Protein AF-A0A258NPM8-F1 (afdb_monomer_lite)

Radius of gyration: 26.42 Å; chains: 1; bounding box: 54×41×84 Å

Sequence (150 aa):
MSTTTMSASQFTAPGSAPVQRSNRPDVRNPMLRMPEIAEGWAALPPDSRAALVGFLQVISKASRAHGAHHMEKRKFQSGAYWMAKAVDSRHLALAARHWETARLQPDSQARQGAPAQICGKVSDGHPCRMPVGSGCPDCTVSLHDVPEGS

pLDDT: mean 70.08, std 21.35, range [40.97, 98.38]

Structure (mmCIF, N/CA/C/O backbone):
data_AF-A0A258NPM8-F1
#
_entry.id   AF-A0A258NPM8-F1
#
loop_
_atom_site.group_PDB
_atom_site.id
_atom_site.type_symbol
_atom_site.label_atom_id
_atom_site.label_alt_id
_atom_site.label_comp_id
_atom_site.label_asym_id
_atom_site.label_entity_id
_atom_site.label_seq_id
_atom_site.pdbx_PDB_ins_code
_atom_site.Cartn_x
_atom_site.Cartn_y
_atom_site.Cartn_z
_atom_site.occupancy
_atom_site.B_iso_or_equiv
_atom_site.auth_seq_id
_atom_site.auth_comp_id
_atom_site.auth_asym_id
_atom_site.auth_atom_id
_atom_site.pdbx_PDB_model_num
ATOM 1 N N . MET A 1 1 ? 37.555 -29.035 -12.287 1.00 47.97 1 MET A N 1
ATOM 2 C CA . MET A 1 1 ? 37.483 -27.596 -11.956 1.00 47.97 1 MET A CA 1
ATOM 3 C C . MET A 1 1 ? 36.294 -27.409 -11.028 1.00 47.97 1 MET A C 1
ATOM 5 O O . MET A 1 1 ? 35.169 -27.389 -11.503 1.00 47.97 1 MET A O 1
ATOM 9 N N . SER A 1 2 ? 36.526 -27.417 -9.715 1.00 47.75 2 SER A N 1
ATOM 10 C CA . SER A 1 2 ? 35.456 -27.380 -8.709 1.00 47.75 2 SER A CA 1
ATOM 11 C C . SER A 1 2 ? 35.232 -25.941 -8.254 1.00 47.75 2 SER A C 1
ATOM 13 O O . SER A 1 2 ? 36.137 -25.312 -7.713 1.00 47.75 2 SER A O 1
ATOM 15 N N . THR A 1 3 ? 34.043 -25.408 -8.517 1.00 47.66 3 THR A N 1
ATOM 16 C CA . THR A 1 3 ? 33.601 -24.077 -8.091 1.00 47.66 3 THR A CA 1
ATOM 17 C C . THR A 1 3 ? 33.206 -24.098 -6.618 1.00 47.66 3 THR A C 1
ATOM 19 O O . THR A 1 3 ? 32.182 -24.673 -6.254 1.00 47.66 3 THR A O 1
ATOM 22 N N . THR A 1 4 ? 34.008 -23.452 -5.775 1.00 55.09 4 THR A N 1
ATOM 23 C CA . THR A 1 4 ? 33.684 -23.176 -4.372 1.00 55.09 4 THR A CA 1
ATOM 24 C C . THR A 1 4 ? 32.614 -22.087 -4.291 1.00 55.09 4 THR A C 1
ATOM 26 O O . THR A 1 4 ? 32.861 -20.931 -4.631 1.00 55.09 4 THR A O 1
ATOM 29 N N . THR A 1 5 ? 31.417 -22.445 -3.829 1.00 49.59 5 THR A N 1
ATOM 30 C CA . THR A 1 5 ? 30.348 -21.502 -3.478 1.00 49.59 5 THR A CA 1
ATOM 31 C C . THR A 1 5 ? 30.701 -20.804 -2.160 1.00 49.59 5 THR A C 1
ATOM 33 O O . THR A 1 5 ? 30.628 -21.409 -1.094 1.00 49.59 5 THR A O 1
ATOM 36 N N . MET A 1 6 ? 31.093 -19.530 -2.218 1.00 42.41 6 MET A N 1
ATOM 37 C CA . MET A 1 6 ? 31.242 -18.675 -1.034 1.00 42.41 6 MET A CA 1
ATOM 38 C C . MET A 1 6 ? 29.850 -18.275 -0.524 1.00 42.41 6 MET A C 1
ATOM 40 O O . MET A 1 6 ? 29.118 -17.537 -1.184 1.00 42.41 6 MET A O 1
ATOM 44 N N . SER A 1 7 ? 29.476 -18.804 0.642 1.00 51.00 7 SER A N 1
ATOM 45 C CA . SER A 1 7 ? 28.235 -18.485 1.351 1.00 51.00 7 SER A CA 1
ATOM 46 C C . SER A 1 7 ? 28.291 -17.058 1.906 1.00 51.00 7 SER A C 1
ATOM 48 O O . SER A 1 7 ? 29.147 -16.734 2.726 1.00 51.00 7 SER A O 1
ATOM 50 N N . ALA A 1 8 ? 27.368 -16.202 1.462 1.00 51.66 8 ALA A N 1
ATOM 51 C CA . ALA A 1 8 ? 27.212 -14.819 1.912 1.00 51.66 8 ALA A CA 1
ATOM 52 C C . ALA A 1 8 ? 26.515 -14.754 3.282 1.00 51.66 8 ALA A C 1
ATOM 54 O O . ALA A 1 8 ? 25.395 -14.263 3.417 1.00 51.66 8 ALA A O 1
ATOM 55 N N . SER A 1 9 ? 27.160 -15.285 4.313 1.00 52.59 9 SER A N 1
ATOM 56 C CA . SER A 1 9 ? 26.710 -15.128 5.689 1.00 52.59 9 SER A CA 1
ATOM 57 C C . SER A 1 9 ? 27.875 -14.680 6.551 1.00 52.59 9 SER A C 1
ATOM 59 O O . SER A 1 9 ? 28.878 -15.372 6.642 1.00 52.59 9 SER A O 1
ATOM 61 N N . GLN A 1 10 ? 27.646 -13.556 7.236 1.00 50.62 10 GLN A N 1
ATOM 62 C CA . GLN A 1 10 ? 28.375 -13.074 8.413 1.00 50.62 10 GLN A CA 1
ATOM 63 C C . GLN A 1 10 ? 29.565 -12.146 8.138 1.00 50.62 10 GLN A C 1
ATOM 65 O O . GLN A 1 10 ? 30.721 -12.477 8.368 1.00 50.62 10 GLN A O 1
ATOM 70 N N . PHE A 1 11 ? 29.240 -10.904 7.773 1.00 47.41 11 PHE A N 1
ATOM 71 C CA . PHE A 1 11 ? 30.034 -9.752 8.200 1.00 47.41 11 PHE A CA 1
ATOM 72 C C . PHE A 1 11 ? 29.280 -9.062 9.344 1.00 47.41 11 PHE A C 1
ATOM 74 O O . PHE A 1 11 ? 28.606 -8.052 9.154 1.00 47.41 11 PHE A O 1
ATOM 81 N N . THR A 1 12 ? 29.309 -9.671 10.529 1.00 58.19 12 THR A N 1
ATOM 82 C CA . THR A 1 12 ? 28.800 -9.047 11.756 1.00 58.19 12 THR A CA 1
ATOM 83 C C . THR A 1 12 ? 30.014 -8.699 12.602 1.00 58.19 12 THR A C 1
ATOM 85 O O . THR A 1 12 ? 30.782 -9.587 12.965 1.00 58.19 12 THR A O 1
ATOM 88 N N . ALA A 1 13 ? 30.225 -7.410 12.870 1.00 57.44 13 ALA A N 1
ATOM 89 C CA . ALA A 1 13 ? 31.323 -6.958 13.714 1.00 57.44 13 ALA A CA 1
ATOM 90 C C . ALA A 1 13 ? 31.229 -7.612 15.112 1.00 57.44 13 ALA A C 1
ATOM 92 O O . ALA A 1 13 ? 30.132 -7.656 15.685 1.00 57.44 13 ALA A O 1
ATOM 93 N N . PRO A 1 14 ? 32.338 -8.118 15.682 1.00 48.22 14 PRO A N 1
ATOM 94 C CA . PRO A 1 14 ? 32.330 -8.678 17.026 1.00 48.22 14 PRO A CA 1
ATOM 95 C C . PRO A 1 14 ? 32.054 -7.557 18.038 1.00 48.22 14 PRO A C 1
ATOM 97 O O . PRO A 1 14 ? 32.836 -6.620 18.164 1.00 48.22 14 PRO A O 1
ATOM 100 N N . GLY A 1 15 ? 30.915 -7.637 18.734 1.00 57.03 15 GLY A N 1
ATOM 101 C CA . GLY A 1 15 ? 30.538 -6.716 19.817 1.00 57.03 15 GLY A CA 1
ATOM 102 C C . GLY A 1 15 ? 29.242 -5.929 19.606 1.00 57.03 15 GLY A C 1
ATOM 103 O O . GLY A 1 15 ? 28.763 -5.289 20.538 1.00 57.03 15 GLY A O 1
ATOM 104 N N . SER A 1 16 ? 28.618 -5.986 18.427 1.00 58.62 16 SER A N 1
ATOM 105 C CA . SER A 1 16 ? 27.293 -5.386 18.231 1.00 58.62 16 SER A CA 1
ATOM 106 C C . SER A 1 16 ? 26.215 -6.375 18.670 1.00 58.62 16 SER A C 1
ATOM 108 O O . SER A 1 16 ? 25.881 -7.298 17.926 1.00 58.62 16 SER A O 1
ATOM 110 N N . ALA A 1 17 ? 25.655 -6.202 19.872 1.00 61.44 17 ALA A N 1
ATOM 111 C CA . ALA A 1 17 ? 24.409 -6.882 20.222 1.00 61.44 17 ALA A CA 1
ATOM 112 C C . ALA A 1 17 ? 23.378 -6.616 19.104 1.00 61.44 17 ALA A C 1
ATOM 114 O O . ALA A 1 17 ? 23.296 -5.478 18.624 1.00 61.44 17 ALA A O 1
ATOM 115 N N . PRO A 1 18 ? 22.619 -7.627 18.639 1.00 60.06 18 PRO A N 1
ATOM 116 C CA . PRO A 1 18 ? 21.628 -7.414 17.597 1.00 60.06 18 PRO A CA 1
ATOM 117 C C . PRO A 1 18 ? 20.651 -6.352 18.090 1.00 60.06 18 PRO A C 1
ATOM 119 O O . PRO A 1 18 ? 19.950 -6.561 19.080 1.00 60.06 18 PRO A O 1
ATOM 122 N N . VAL A 1 19 ? 20.623 -5.195 17.421 1.00 60.91 19 VAL A N 1
ATOM 123 C CA . VAL A 1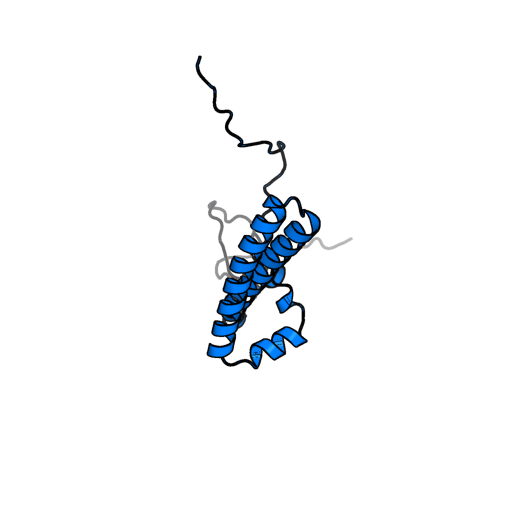 19 ? 19.651 -4.145 17.728 1.00 60.91 19 VAL A CA 1
ATOM 124 C C . VAL A 1 19 ? 18.281 -4.769 17.522 1.00 60.91 19 VAL A C 1
ATOM 126 O O . VAL A 1 19 ? 17.877 -5.045 16.389 1.00 60.91 19 VAL A O 1
ATOM 129 N N . GLN A 1 20 ? 17.588 -5.052 18.625 1.00 60.25 20 GLN A N 1
ATOM 130 C CA . GLN A 1 20 ? 16.274 -5.667 18.601 1.00 60.25 20 GLN A CA 1
ATOM 131 C C . GLN A 1 20 ? 15.311 -4.661 17.982 1.00 60.25 20 GLN A C 1
ATOM 133 O O . GLN A 1 20 ? 14.788 -3.754 18.627 1.00 60.25 20 GLN A O 1
ATOM 138 N N . ARG A 1 21 ? 15.148 -4.771 16.664 1.00 61.16 21 ARG A N 1
ATOM 139 C CA . ARG A 1 21 ? 14.346 -3.850 15.873 1.00 61.16 21 ARG A CA 1
ATOM 140 C C . ARG A 1 21 ? 12.912 -3.950 16.368 1.00 61.16 21 ARG A C 1
ATOM 142 O O . ARG A 1 21 ? 12.267 -4.974 16.149 1.00 61.16 21 ARG A O 1
ATOM 149 N N . SER A 1 22 ? 12.419 -2.891 17.012 1.00 62.78 22 SER A N 1
ATOM 150 C CA . SER A 1 22 ? 11.054 -2.848 17.535 1.00 62.78 22 SER A CA 1
ATOM 151 C C . SER A 1 22 ? 10.060 -3.301 16.459 1.00 62.78 22 SER A C 1
ATOM 153 O O . SER A 1 22 ? 1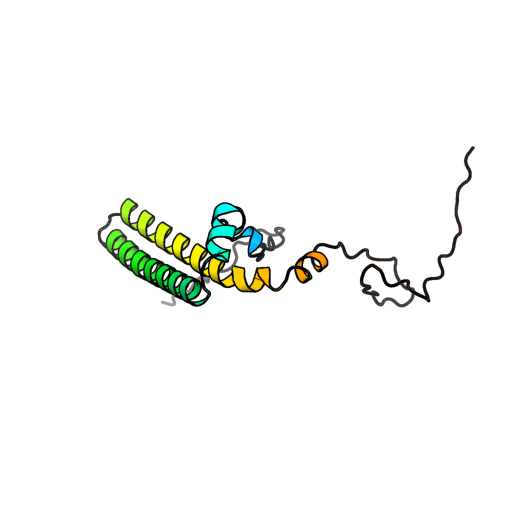0.077 -2.825 15.313 1.00 62.78 22 SER A O 1
ATOM 155 N N . ASN A 1 23 ? 9.244 -4.294 16.809 1.00 61.50 23 ASN A N 1
ATOM 156 C CA . ASN A 1 23 ? 8.177 -4.818 15.957 1.00 61.50 23 ASN A CA 1
ATOM 157 C C . ASN A 1 23 ? 6.817 -4.190 16.302 1.00 61.50 23 ASN A C 1
ATOM 159 O O . ASN A 1 23 ? 5.776 -4.671 15.867 1.00 61.50 23 ASN A O 1
ATOM 163 N N . ARG A 1 24 ? 6.831 -3.126 17.113 1.00 60.69 24 ARG A N 1
ATOM 164 C CA . ARG A 1 24 ? 5.635 -2.415 17.550 1.00 60.69 24 ARG A CA 1
ATOM 165 C C . ARG A 1 24 ? 4.946 -1.740 16.354 1.00 60.69 24 ARG A C 1
ATOM 167 O O . ARG A 1 24 ? 5.598 -0.949 15.661 1.00 60.69 24 ARG A O 1
ATOM 174 N N . PRO A 1 25 ? 3.658 -2.035 16.090 1.00 59.72 25 PRO A N 1
ATOM 175 C CA . PRO A 1 25 ? 2.905 -1.408 15.008 1.00 59.72 25 PRO A CA 1
ATOM 176 C C . PRO A 1 25 ? 2.859 0.115 15.136 1.00 59.72 25 PRO A C 1
ATOM 178 O O . PRO A 1 25 ? 3.034 0.796 14.137 1.00 59.72 25 PRO A O 1
ATOM 181 N N . ASP A 1 26 ? 2.734 0.643 16.356 1.00 57.03 26 ASP A N 1
ATOM 182 C CA . ASP A 1 26 ? 2.770 2.076 16.698 1.00 57.03 26 ASP A CA 1
ATOM 183 C C . ASP A 1 26 ? 4.061 2.784 16.262 1.00 57.03 26 ASP A C 1
ATOM 185 O O . ASP A 1 26 ? 4.030 3.936 15.836 1.00 57.03 26 ASP A O 1
ATOM 189 N N . VAL A 1 27 ? 5.192 2.076 16.274 1.00 64.88 27 VAL A N 1
ATOM 190 C CA . VAL A 1 27 ? 6.490 2.623 15.852 1.00 64.88 27 VAL A CA 1
ATOM 191 C C . VAL A 1 27 ? 6.677 2.540 14.333 1.00 64.88 27 VAL A C 1
ATOM 193 O O . VAL A 1 27 ? 7.355 3.379 13.744 1.00 64.88 27 VAL A O 1
ATOM 196 N N . ARG A 1 28 ? 6.094 1.528 13.675 1.00 66.31 28 ARG A N 1
ATOM 197 C CA . ARG A 1 28 ? 6.282 1.267 12.233 1.00 66.31 28 ARG A CA 1
ATOM 198 C C . ARG A 1 28 ? 5.166 1.774 11.335 1.00 66.31 28 ARG A C 1
ATOM 200 O O . ARG A 1 28 ? 5.327 1.742 10.116 1.00 66.31 28 ARG A O 1
ATOM 207 N N . ASN A 1 29 ? 4.044 2.176 11.910 1.00 64.69 29 ASN A N 1
ATOM 208 C CA . ASN A 1 29 ? 2.885 2.624 11.171 1.00 64.69 29 ASN A CA 1
ATOM 209 C C . ASN A 1 29 ? 2.774 4.152 11.277 1.00 64.69 29 ASN A C 1
ATOM 211 O O . ASN A 1 29 ? 2.208 4.655 12.249 1.00 64.69 29 ASN A O 1
ATOM 215 N N . PRO A 1 30 ? 3.287 4.905 10.288 1.00 65.06 30 PRO A N 1
ATOM 216 C CA . PRO A 1 30 ? 3.179 6.360 10.295 1.00 65.06 30 PRO A CA 1
ATOM 217 C C . PRO A 1 30 ? 1.720 6.839 10.294 1.00 65.06 30 PRO A C 1
ATOM 219 O O . PRO A 1 30 ? 1.453 7.912 10.825 1.00 65.06 30 PRO A O 1
ATOM 222 N N . MET A 1 31 ? 0.766 6.032 9.805 1.00 64.81 31 MET A N 1
ATOM 223 C CA . MET A 1 31 ? -0.661 6.376 9.852 1.00 64.81 31 MET A CA 1
ATOM 224 C C . MET A 1 31 ? -1.191 6.479 11.289 1.00 64.81 31 MET A C 1
ATOM 226 O O . MET A 1 31 ? -2.102 7.258 11.529 1.00 64.81 31 MET A O 1
ATOM 230 N N . LEU A 1 32 ? -0.621 5.736 12.255 1.00 62.78 32 LEU A N 1
ATOM 231 C CA . LEU A 1 32 ? -1.044 5.801 13.669 1.00 62.78 32 LEU A CA 1
ATOM 232 C C . LEU A 1 32 ? -0.609 7.088 14.360 1.00 62.78 32 LEU A C 1
ATOM 234 O O . LEU A 1 32 ? -1.128 7.412 15.422 1.00 62.78 32 LEU A O 1
ATOM 238 N N . ARG A 1 33 ? 0.367 7.800 13.792 1.00 70.88 33 ARG A N 1
ATOM 239 C CA . ARG A 1 33 ? 0.892 9.038 14.376 1.00 70.88 33 ARG A CA 1
ATOM 240 C C . ARG A 1 33 ? 0.124 10.274 13.914 1.00 70.88 33 ARG A C 1
ATOM 242 O O . ARG A 1 33 ? 0.409 11.357 14.409 1.00 70.88 33 ARG A O 1
ATOM 249 N N . MET A 1 34 ? -0.815 10.111 12.983 1.00 79.25 34 MET A N 1
ATOM 250 C CA . MET A 1 34 ? -1.611 11.191 12.408 1.00 79.25 34 MET A CA 1
ATOM 251 C C . MET A 1 34 ? -3.065 11.046 12.880 1.00 79.25 34 MET A C 1
ATOM 253 O O . MET A 1 34 ? -3.757 10.132 12.416 1.00 79.25 34 MET A O 1
ATOM 257 N N . PRO A 1 35 ? -3.528 11.885 13.823 1.00 79.56 35 PRO A N 1
ATOM 258 C CA . PRO A 1 35 ? -4.852 11.740 14.425 1.00 79.56 35 PRO A CA 1
ATOM 259 C C . PRO A 1 35 ? -5.983 11.846 13.393 1.00 79.56 35 PRO A C 1
ATOM 261 O O . PRO A 1 35 ? -6.945 11.087 13.457 1.00 79.56 35 PRO A O 1
ATOM 264 N N . GLU A 1 36 ? -5.825 12.677 12.366 1.00 85.38 36 GLU A N 1
ATOM 265 C CA . GLU A 1 36 ? -6.826 12.875 11.313 1.00 85.38 36 GLU A CA 1
ATOM 266 C C . GLU A 1 36 ? -7.042 11.593 10.492 1.00 85.38 36 GLU A C 1
ATOM 268 O O . GLU A 1 36 ? -8.161 11.247 10.107 1.00 85.38 36 GLU A O 1
ATOM 273 N N . ILE A 1 37 ? -5.963 10.841 10.251 1.00 83.81 37 ILE A N 1
ATOM 274 C CA . ILE A 1 37 ? -6.021 9.559 9.539 1.00 83.81 37 ILE A CA 1
ATOM 275 C C . ILE A 1 37 ? -6.625 8.481 10.438 1.00 83.81 37 ILE A C 1
ATOM 277 O O . ILE A 1 37 ? -7.417 7.664 9.968 1.00 83.81 37 ILE A O 1
ATOM 281 N N . ALA A 1 38 ? -6.270 8.475 11.723 1.00 82.19 38 ALA A N 1
ATOM 282 C CA . ALA A 1 38 ? -6.830 7.560 12.711 1.00 82.19 38 ALA A CA 1
ATOM 283 C C . ALA A 1 38 ? -8.355 7.704 12.833 1.00 82.19 38 ALA A C 1
ATOM 285 O O . ALA A 1 38 ? -9.074 6.701 12.837 1.00 82.19 38 ALA A O 1
ATOM 286 N N . GLU A 1 39 ? -8.851 8.938 12.894 1.00 84.31 39 GLU A N 1
ATOM 287 C CA . GLU A 1 39 ? -10.280 9.250 12.949 1.00 84.31 39 GLU A CA 1
ATOM 288 C C . GLU A 1 39 ? -10.996 8.839 11.661 1.00 84.31 39 GLU A C 1
ATOM 290 O O . GLU A 1 39 ? -11.987 8.105 11.714 1.00 84.31 39 GLU A O 1
ATOM 295 N N . GLY A 1 40 ? -10.454 9.218 10.499 1.00 87.31 40 GLY A N 1
ATOM 296 C CA . GLY A 1 40 ? -11.008 8.816 9.206 1.00 87.31 40 GLY A CA 1
ATOM 297 C C . GLY A 1 40 ? -11.050 7.295 9.037 1.00 87.31 40 GLY A C 1
ATOM 298 O O . GLY A 1 40 ? -12.044 6.739 8.573 1.00 87.31 40 GLY A O 1
ATOM 299 N N . TRP A 1 41 ? -10.007 6.594 9.486 1.00 86.44 41 TRP A N 1
ATOM 300 C CA . TRP A 1 41 ? -9.972 5.135 9.486 1.00 86.44 41 TRP A CA 1
ATOM 301 C C . TRP A 1 41 ? -11.030 4.539 10.419 1.00 86.44 41 TRP A C 1
ATOM 303 O O . TRP A 1 41 ? -11.740 3.609 10.032 1.00 86.44 41 TRP A O 1
ATOM 313 N N . ALA A 1 42 ? -11.177 5.088 11.628 1.00 84.69 42 ALA A N 1
ATOM 314 C CA . ALA A 1 42 ? -12.172 4.657 12.605 1.00 84.69 42 ALA A CA 1
ATOM 315 C C . ALA A 1 42 ? -13.616 4.829 12.106 1.00 84.69 42 ALA A C 1
ATOM 317 O O . ALA A 1 42 ? -14.463 3.991 12.414 1.00 84.69 42 ALA A O 1
ATOM 318 N N . ALA A 1 43 ? -13.882 5.866 11.313 1.00 89.94 43 ALA A N 1
ATOM 319 C CA . ALA A 1 43 ? -15.194 6.123 10.728 1.00 89.94 43 ALA A CA 1
ATOM 320 C C . ALA A 1 43 ? -15.563 5.150 9.590 1.00 89.94 43 ALA A C 1
ATOM 322 O O . ALA A 1 43 ? -16.743 4.965 9.296 1.00 89.94 43 ALA A O 1
ATOM 323 N N . LEU A 1 44 ? -14.580 4.511 8.944 1.00 89.88 44 LEU A N 1
ATOM 324 C CA . LEU A 1 44 ? -14.846 3.580 7.846 1.00 89.88 44 LEU A CA 1
ATOM 325 C C . LEU A 1 44 ? -15.489 2.270 8.339 1.00 89.88 44 LEU A C 1
ATOM 327 O O . LEU A 1 44 ? -14.995 1.692 9.316 1.00 89.88 44 LEU A O 1
ATOM 331 N N . PRO A 1 45 ? -16.501 1.739 7.617 1.00 92.88 45 PRO A N 1
ATOM 332 C CA . PRO A 1 45 ? -17.015 0.389 7.828 1.00 92.88 45 PRO A CA 1
ATOM 333 C C . PRO A 1 45 ? -15.917 -0.679 7.686 1.00 92.88 45 PRO A C 1
ATOM 335 O O . PRO A 1 45 ? -14.977 -0.490 6.902 1.00 92.88 45 PRO A O 1
ATOM 338 N N . PRO A 1 46 ? -16.038 -1.824 8.383 1.00 88.62 46 PRO A N 1
ATOM 339 C CA . PRO A 1 46 ? -15.029 -2.884 8.344 1.00 88.62 46 PRO A CA 1
ATOM 340 C C . PRO A 1 46 ? -14.796 -3.423 6.924 1.00 88.62 46 PRO A C 1
ATOM 342 O O . PRO A 1 46 ? -13.647 -3.623 6.527 1.00 88.62 46 PRO A O 1
ATOM 345 N N . ASP A 1 47 ? -15.853 -3.556 6.123 1.00 92.56 47 ASP A N 1
ATOM 346 C CA . ASP A 1 47 ? -15.753 -4.019 4.734 1.00 92.56 47 ASP A CA 1
ATOM 347 C C . ASP A 1 47 ? -14.970 -3.033 3.858 1.00 92.56 47 ASP A C 1
ATOM 349 O O . ASP A 1 47 ? -14.110 -3.431 3.071 1.00 92.56 47 ASP A O 1
ATOM 353 N N . SER A 1 48 ? -15.188 -1.729 4.049 1.00 94.75 48 SER A N 1
ATOM 354 C CA . SER A 1 48 ? -14.453 -0.677 3.339 1.00 94.75 48 SER A CA 1
ATOM 355 C C . SER A 1 48 ? -12.968 -0.681 3.701 1.00 94.75 48 SER A C 1
ATOM 357 O O . SER A 1 48 ? -12.114 -0.508 2.829 1.00 94.75 48 SER A O 1
ATOM 359 N N . ARG A 1 49 ? -12.636 -0.931 4.974 1.00 92.19 49 ARG A N 1
ATOM 360 C CA . ARG A 1 49 ? -11.241 -1.093 5.414 1.00 92.19 49 ARG A CA 1
ATOM 361 C C . ARG A 1 49 ? -10.593 -2.309 4.760 1.00 92.19 49 ARG A C 1
ATOM 363 O O . ARG A 1 49 ? -9.470 -2.208 4.266 1.00 92.19 49 ARG A O 1
ATOM 370 N N . ALA A 1 50 ? -11.296 -3.441 4.722 1.00 91.88 50 ALA A N 1
ATOM 371 C CA . ALA A 1 50 ? -10.811 -4.659 4.080 1.00 91.88 50 ALA A CA 1
ATOM 372 C C . ALA A 1 50 ? -10.582 -4.453 2.573 1.00 91.88 50 ALA A C 1
ATOM 374 O O . ALA A 1 50 ? -9.525 -4.820 2.053 1.00 91.88 50 ALA A O 1
ATOM 375 N N . ALA A 1 51 ? -11.520 -3.793 1.889 1.00 95.94 51 ALA A N 1
ATOM 376 C CA . ALA A 1 51 ? -11.393 -3.442 0.478 1.00 95.94 51 ALA A CA 1
ATOM 377 C C . ALA A 1 51 ? -10.181 -2.530 0.224 1.00 95.94 51 ALA A C 1
ATOM 379 O O . ALA A 1 51 ? -9.385 -2.795 -0.678 1.00 95.94 51 ALA A O 1
ATOM 380 N N . LEU A 1 52 ? -9.979 -1.505 1.058 1.00 94.12 52 LEU A N 1
ATOM 381 C CA . LEU A 1 52 ? -8.828 -0.607 0.961 1.00 94.12 52 LEU A CA 1
ATOM 382 C C . LEU A 1 52 ? -7.497 -1.348 1.158 1.00 94.12 52 LEU A C 1
ATOM 384 O O . LEU A 1 52 ? -6.562 -1.150 0.380 1.00 94.12 52 LEU A O 1
ATOM 388 N N . VAL A 1 53 ? -7.412 -2.258 2.133 1.00 94.12 53 VAL A N 1
ATOM 389 C CA . VAL A 1 53 ? -6.241 -3.138 2.297 1.00 94.12 53 VAL A CA 1
ATOM 390 C C . VAL A 1 53 ? -5.995 -3.959 1.029 1.00 94.12 53 VAL A C 1
ATOM 392 O O . VAL A 1 53 ? -4.850 -4.053 0.578 1.00 94.12 53 VAL A O 1
ATOM 395 N N . GLY A 1 54 ? -7.050 -4.513 0.427 1.00 96.38 54 GLY A N 1
ATOM 396 C CA . GLY A 1 54 ? -6.972 -5.232 -0.844 1.00 96.38 54 GLY A CA 1
ATOM 397 C C . GLY A 1 54 ? -6.413 -4.364 -1.974 1.00 96.38 54 GLY A C 1
ATOM 398 O O . GLY A 1 54 ? -5.455 -4.758 -2.643 1.00 96.38 54 GLY A O 1
ATOM 399 N N . PHE A 1 55 ? -6.929 -3.144 -2.144 1.00 97.69 55 PHE A N 1
ATOM 400 C CA . PHE A 1 55 ? -6.426 -2.208 -3.153 1.00 97.69 55 PHE A CA 1
ATOM 401 C C . PHE A 1 55 ? -4.954 -1.854 -2.939 1.00 97.69 55 PHE A C 1
ATOM 403 O O . PHE A 1 55 ? -4.177 -1.877 -3.894 1.00 97.69 55 PHE A O 1
ATOM 410 N N . LEU A 1 56 ? -4.527 -1.600 -1.700 1.00 95.94 56 LEU A N 1
ATOM 411 C CA . LEU A 1 56 ? -3.124 -1.310 -1.384 1.00 95.94 56 LEU A CA 1
ATOM 412 C C . LEU A 1 56 ? -2.195 -2.484 -1.737 1.00 95.94 56 LEU A C 1
ATOM 414 O O . LEU A 1 56 ? -1.096 -2.278 -2.257 1.00 95.94 56 LEU A O 1
ATOM 418 N N . GLN A 1 57 ? -2.637 -3.725 -1.518 1.00 97.31 57 GLN A N 1
ATOM 419 C CA . GLN A 1 57 ? -1.884 -4.917 -1.920 1.00 97.31 57 GLN A CA 1
ATOM 420 C C . GLN A 1 57 ? -1.769 -5.039 -3.444 1.00 97.31 57 GLN A C 1
ATOM 422 O O . GLN A 1 57 ? -0.682 -5.327 -3.958 1.00 97.31 57 GLN A O 1
ATOM 427 N N . VAL A 1 58 ? -2.860 -4.776 -4.170 1.00 98.19 58 VAL A N 1
ATOM 428 C CA . VAL A 1 58 ? -2.872 -4.764 -5.640 1.00 98.19 58 VAL A CA 1
ATOM 429 C C . VAL A 1 58 ? -1.938 -3.679 -6.177 1.00 98.19 58 VAL A C 1
ATOM 431 O O . VAL A 1 58 ? -1.087 -3.980 -7.017 1.00 98.19 58 VAL A O 1
ATOM 434 N N . ILE A 1 59 ? -2.011 -2.456 -5.642 1.00 97.94 59 ILE A N 1
ATOM 435 C C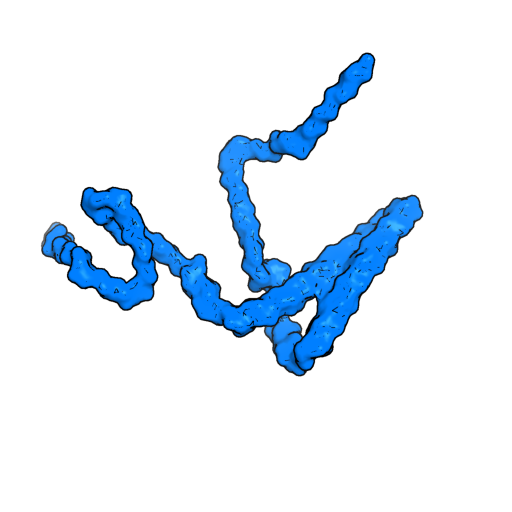A . ILE A 1 59 ? -1.115 -1.343 -5.994 1.00 97.94 59 ILE A CA 1
ATOM 436 C C . ILE A 1 59 ? 0.339 -1.736 -5.751 1.00 97.94 59 ILE A C 1
ATOM 438 O O . ILE A 1 59 ? 1.186 -1.503 -6.614 1.00 97.94 59 ILE A O 1
ATOM 442 N N . SER A 1 60 ? 0.639 -2.369 -4.615 1.00 98.00 60 SER A N 1
ATOM 443 C CA . SER A 1 60 ? 1.990 -2.825 -4.299 1.00 98.00 60 SER A CA 1
ATOM 444 C C . SER A 1 60 ? 2.505 -3.817 -5.342 1.00 98.00 60 SER A C 1
ATOM 446 O O . SER A 1 60 ? 3.615 -3.660 -5.852 1.00 98.00 60 SER A O 1
ATOM 448 N N . LYS A 1 61 ? 1.696 -4.819 -5.707 1.00 98.19 61 LYS A N 1
ATOM 449 C CA . LYS A 1 61 ? 2.054 -5.819 -6.724 1.00 98.19 61 LYS A CA 1
ATOM 450 C C . LYS A 1 61 ? 2.260 -5.180 -8.100 1.00 98.19 61 LYS A C 1
ATOM 452 O O . LYS A 1 61 ? 3.299 -5.411 -8.716 1.00 98.19 61 LYS A O 1
ATOM 457 N N . ALA A 1 62 ? 1.316 -4.355 -8.550 1.00 98.31 62 ALA A N 1
ATOM 458 C CA . ALA A 1 62 ? 1.396 -3.665 -9.834 1.00 98.31 62 ALA A CA 1
ATOM 459 C C . ALA A 1 62 ? 2.620 -2.739 -9.899 1.00 98.31 62 ALA A C 1
ATOM 461 O O . ALA A 1 62 ? 3.374 -2.764 -10.868 1.00 98.31 62 ALA A O 1
ATOM 462 N N . SER A 1 63 ? 2.882 -1.989 -8.829 1.00 98.19 63 SER A N 1
ATOM 463 C CA . SER A 1 63 ? 4.027 -1.079 -8.751 1.00 98.19 63 SER A CA 1
ATOM 464 C C . SER A 1 63 ? 5.363 -1.824 -8.842 1.00 98.19 63 SER A C 1
ATOM 466 O O . SER A 1 63 ? 6.267 -1.339 -9.515 1.00 98.19 63 SER A O 1
ATOM 468 N N . ARG A 1 64 ? 5.497 -3.032 -8.264 1.00 98.38 64 ARG A N 1
ATOM 469 C CA . ARG A 1 64 ? 6.706 -3.862 -8.466 1.00 98.38 64 ARG A CA 1
ATOM 470 C C . ARG A 1 64 ? 6.890 -4.257 -9.927 1.00 98.38 64 ARG A C 1
ATOM 472 O O . ARG A 1 64 ? 8.004 -4.161 -10.435 1.00 98.38 64 ARG A O 1
ATOM 479 N N . ALA A 1 65 ? 5.815 -4.675 -10.597 1.00 98.25 65 ALA A N 1
ATOM 480 C CA . ALA A 1 65 ? 5.864 -5.051 -12.009 1.00 98.25 65 ALA A CA 1
ATOM 481 C C . ALA A 1 65 ? 6.261 -3.856 -12.893 1.00 98.25 65 ALA A C 1
ATOM 483 O O . ALA A 1 65 ? 7.169 -3.969 -13.715 1.00 98.25 65 ALA A O 1
ATOM 484 N N . HIS A 1 66 ? 5.664 -2.682 -12.661 1.00 98.06 66 HIS A N 1
ATOM 485 C CA . HIS A 1 66 ? 6.061 -1.452 -13.345 1.00 98.06 66 HIS A CA 1
ATOM 486 C C . HIS A 1 66 ? 7.513 -1.074 -13.051 1.00 98.06 66 HIS A C 1
ATOM 488 O O . HIS A 1 66 ? 8.236 -0.704 -13.974 1.00 98.06 66 HIS A O 1
ATOM 494 N N . GLY A 1 67 ? 7.957 -1.186 -11.798 1.00 98.25 67 GLY A N 1
ATOM 495 C CA . GLY A 1 67 ? 9.341 -0.931 -11.415 1.00 98.25 67 GLY A CA 1
ATOM 496 C C . GLY A 1 67 ? 10.312 -1.823 -12.181 1.00 98.25 67 GLY A C 1
ATOM 497 O O . GLY A 1 67 ? 11.237 -1.309 -12.802 1.00 98.25 67 GLY A O 1
ATOM 498 N N . ALA A 1 68 ? 10.061 -3.135 -12.205 1.00 98.06 68 ALA A N 1
ATOM 499 C CA . ALA A 1 68 ? 10.888 -4.102 -12.925 1.00 98.06 68 ALA A CA 1
ATOM 500 C C . ALA A 1 68 ? 10.975 -3.772 -14.425 1.00 98.06 68 ALA A C 1
ATOM 502 O O . ALA A 1 68 ? 12.074 -3.667 -14.964 1.00 98.06 68 ALA A O 1
ATOM 503 N N . HIS A 1 69 ? 9.836 -3.486 -15.061 1.00 98.19 69 HIS A N 1
ATOM 504 C CA . HIS A 1 69 ? 9.771 -3.081 -16.470 1.00 98.19 69 HIS A CA 1
ATOM 505 C C . HIS A 1 69 ? 10.575 -1.808 -16.773 1.00 98.19 69 HIS A C 1
ATOM 507 O O . HIS A 1 69 ? 11.246 -1.706 -17.798 1.00 98.19 69 HIS A O 1
ATOM 513 N N . HIS A 1 70 ? 10.530 -0.807 -15.890 1.00 98.19 70 HIS A N 1
ATOM 514 C CA . HIS A 1 70 ? 11.307 0.421 -16.083 1.00 98.19 70 HIS A CA 1
ATOM 515 C C . HIS A 1 70 ? 12.806 0.188 -15.878 1.00 98.19 70 HIS A C 1
ATOM 517 O O . HIS A 1 70 ? 13.603 0.766 -16.616 1.00 98.19 70 HIS A O 1
ATOM 523 N N . MET A 1 71 ? 13.190 -0.670 -14.929 1.00 96.88 71 MET A N 1
ATOM 524 C CA . MET A 1 71 ? 14.590 -1.053 -14.733 1.00 96.88 71 MET A CA 1
ATOM 525 C C . MET A 1 71 ? 15.142 -1.812 -15.944 1.00 96.88 71 MET A C 1
ATOM 527 O O . MET A 1 71 ? 16.234 -1.492 -16.406 1.00 96.88 71 MET A O 1
ATOM 531 N N . GLU A 1 72 ? 14.369 -2.738 -16.518 1.00 97.94 72 GLU A N 1
ATOM 532 C CA . GLU A 1 72 ? 14.726 -3.452 -17.753 1.00 97.94 72 GLU A CA 1
ATOM 533 C C . GLU A 1 72 ? 14.964 -2.478 -18.917 1.00 97.94 72 GLU A C 1
ATOM 535 O O . GLU A 1 72 ? 15.962 -2.562 -19.633 1.00 97.94 72 GLU A O 1
ATOM 540 N N . LYS A 1 73 ? 14.106 -1.460 -19.037 1.00 98.19 73 LYS A N 1
ATOM 541 C CA . LYS A 1 73 ? 14.240 -0.380 -20.026 1.00 98.19 73 LYS A CA 1
ATOM 542 C C . LYS A 1 73 ? 15.308 0.664 -19.684 1.00 98.19 73 LYS A C 1
ATOM 544 O O . LYS A 1 73 ? 15.352 1.706 -20.337 1.00 98.19 73 LYS A O 1
ATOM 549 N N . ARG A 1 74 ? 16.147 0.425 -18.669 1.00 98.06 74 ARG A N 1
ATOM 550 C CA . ARG A 1 74 ? 17.205 1.340 -18.196 1.00 98.06 74 ARG A CA 1
ATOM 551 C C . ARG A 1 74 ? 16.682 2.721 -17.766 1.00 98.06 74 ARG A C 1
ATOM 553 O O . ARG A 1 74 ? 17.408 3.710 -17.799 1.00 98.06 74 ARG A O 1
ATOM 560 N N . LYS A 1 75 ? 15.419 2.802 -17.337 1.00 97.56 75 LYS A N 1
ATOM 561 C CA . LYS A 1 75 ? 14.775 4.014 -16.798 1.00 97.56 75 LYS A CA 1
ATOM 562 C C . LYS A 1 75 ? 14.835 4.005 -15.273 1.00 97.56 75 LYS A C 1
ATOM 564 O O . LYS A 1 75 ? 13.814 3.850 -14.599 1.00 97.56 75 LYS A O 1
ATOM 569 N N . PHE A 1 76 ? 16.041 4.145 -14.732 1.00 95.88 76 PHE A N 1
ATOM 570 C CA . PHE A 1 76 ? 16.317 3.900 -13.314 1.00 95.88 76 PHE A CA 1
ATOM 571 C C . PHE A 1 76 ? 15.536 4.810 -12.360 1.00 95.88 76 PHE A C 1
ATOM 573 O O . PHE A 1 76 ? 14.991 4.308 -11.380 1.00 95.88 76 PHE A O 1
ATOM 580 N N . GLN A 1 77 ? 15.406 6.113 -12.646 1.00 97.38 77 GLN A N 1
ATOM 581 C CA . GLN A 1 77 ? 14.666 7.026 -11.761 1.00 97.38 77 GLN A CA 1
ATOM 582 C C . GLN A 1 77 ? 13.186 6.635 -11.664 1.00 97.38 77 GLN A C 1
ATOM 584 O O . GLN A 1 77 ? 12.628 6.536 -10.571 1.00 97.38 77 GLN A O 1
ATOM 589 N N . SER A 1 78 ? 12.554 6.344 -12.805 1.00 97.38 78 SER A N 1
ATOM 590 C CA . SER A 1 78 ? 11.163 5.883 -12.836 1.00 97.38 78 SER A CA 1
ATOM 591 C C . SER A 1 78 ? 11.010 4.514 -12.174 1.00 97.38 78 SER A C 1
ATOM 593 O O . SER A 1 78 ? 10.058 4.299 -11.428 1.00 97.38 78 SER A O 1
ATOM 595 N N . GLY A 1 79 ? 11.951 3.593 -12.401 1.00 98.12 79 GLY A N 1
ATOM 596 C CA . GLY A 1 79 ? 11.961 2.288 -11.742 1.00 98.12 79 GLY A CA 1
ATOM 597 C C . GLY A 1 79 ? 12.039 2.411 -10.220 1.00 98.12 79 GLY A C 1
ATOM 598 O O . GLY A 1 79 ? 11.257 1.778 -9.512 1.00 98.12 79 GLY A O 1
ATOM 599 N N . ALA A 1 80 ? 12.928 3.267 -9.712 1.00 98.06 80 ALA A N 1
ATOM 600 C CA . ALA A 1 80 ? 13.086 3.520 -8.283 1.00 98.06 80 ALA A CA 1
ATOM 601 C C . ALA A 1 80 ? 11.814 4.120 -7.666 1.00 98.06 80 ALA A C 1
ATOM 603 O O . ALA A 1 80 ? 11.374 3.652 -6.618 1.00 98.06 80 ALA A O 1
ATOM 604 N N . TYR A 1 81 ? 11.175 5.080 -8.345 1.00 98.12 81 TYR A N 1
ATOM 605 C CA . TYR A 1 81 ? 9.884 5.635 -7.926 1.00 98.12 81 TYR A CA 1
ATOM 606 C C . TYR A 1 81 ? 8.813 4.547 -7.765 1.00 98.12 81 TYR A C 1
ATOM 608 O O . TYR A 1 81 ? 8.146 4.464 -6.731 1.00 98.12 81 TYR A O 1
ATOM 616 N N . TRP A 1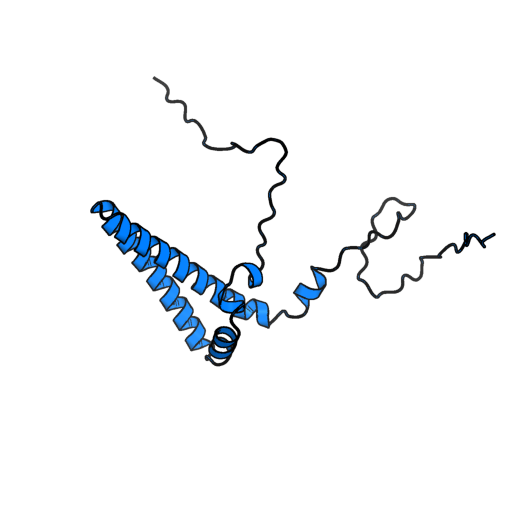 82 ? 8.669 3.673 -8.764 1.00 98.12 82 TRP A N 1
ATOM 617 C CA . TRP A 1 82 ? 7.694 2.584 -8.714 1.00 98.12 82 TRP A CA 1
ATOM 618 C C . TRP A 1 82 ? 7.997 1.582 -7.598 1.00 98.12 82 TRP A C 1
ATOM 620 O O . TRP A 1 82 ? 7.082 1.143 -6.900 1.00 98.12 82 TRP A O 1
ATOM 630 N N . MET A 1 83 ? 9.271 1.262 -7.368 1.00 97.44 83 MET A N 1
ATOM 631 C CA . MET A 1 83 ? 9.666 0.395 -6.256 1.00 97.44 83 MET A CA 1
ATOM 632 C C . MET A 1 83 ? 9.405 1.043 -4.892 1.00 97.44 83 MET A C 1
ATOM 634 O O . MET A 1 83 ? 8.900 0.372 -3.992 1.00 97.44 83 MET A O 1
ATOM 638 N N . ALA A 1 84 ? 9.659 2.344 -4.744 1.00 96.38 84 ALA A N 1
ATOM 639 C CA . ALA A 1 84 ? 9.333 3.084 -3.528 1.00 96.38 84 ALA A CA 1
ATOM 640 C C . ALA A 1 84 ? 7.822 3.059 -3.252 1.00 96.38 84 ALA A C 1
ATOM 642 O O . ALA A 1 84 ? 7.403 2.675 -2.161 1.00 96.38 84 ALA A O 1
ATOM 643 N N . LYS A 1 85 ? 6.992 3.339 -4.267 1.00 96.69 85 LYS A N 1
ATOM 644 C CA . LYS A 1 85 ? 5.527 3.227 -4.171 1.00 96.69 85 LYS A CA 1
ATOM 645 C C . LYS A 1 85 ? 5.080 1.810 -3.793 1.00 96.69 85 LYS A C 1
ATOM 647 O O . LYS A 1 85 ? 4.149 1.638 -3.005 1.00 96.69 85 LYS A O 1
ATOM 652 N N . ALA A 1 86 ? 5.739 0.780 -4.325 1.00 96.94 86 ALA A N 1
ATOM 653 C CA . ALA A 1 86 ? 5.431 -0.607 -3.990 1.00 96.94 86 ALA A CA 1
ATOM 654 C C . ALA A 1 86 ? 5.708 -0.945 -2.518 1.00 96.94 86 ALA A C 1
ATOM 656 O O . ALA A 1 86 ? 4.962 -1.716 -1.906 1.00 96.94 86 ALA A O 1
ATOM 657 N N . VAL A 1 87 ? 6.793 -0.405 -1.964 1.00 95.19 87 VAL A N 1
ATOM 658 C CA . VAL A 1 87 ? 7.157 -0.552 -0.551 1.00 95.19 87 VAL A CA 1
ATOM 659 C C . VAL A 1 87 ? 6.161 0.208 0.316 1.00 95.19 87 VAL A C 1
ATOM 661 O O . VAL A 1 87 ? 5.573 -0.393 1.212 1.00 95.19 87 VAL A O 1
ATOM 664 N N . ASP A 1 88 ? 5.901 1.471 -0.004 1.00 92.62 88 ASP A N 1
ATOM 665 C CA . ASP A 1 88 ? 5.002 2.340 0.753 1.00 92.62 88 ASP A CA 1
ATOM 666 C C . ASP A 1 88 ? 3.575 1.773 0.845 1.00 92.62 88 ASP A C 1
ATOM 668 O O . ASP A 1 88 ? 3.080 1.489 1.933 1.00 92.62 88 ASP A O 1
ATOM 672 N N . SER A 1 89 ? 2.964 1.431 -0.293 1.00 93.94 89 SER A N 1
ATOM 673 C CA . SER A 1 89 ? 1.639 0.783 -0.327 1.00 93.94 89 SER A CA 1
ATOM 674 C C . SER A 1 89 ? 1.577 -0.523 0.476 1.00 93.94 89 SER A C 1
ATOM 676 O O . SER A 1 89 ? 0.572 -0.808 1.128 1.00 93.94 89 SER A O 1
ATOM 678 N N . ARG A 1 90 ? 2.663 -1.311 0.503 1.00 93.56 90 ARG A N 1
ATOM 679 C CA . ARG A 1 90 ? 2.748 -2.504 1.361 1.00 93.56 90 ARG A CA 1
ATOM 680 C C . ARG A 1 90 ? 2.814 -2.134 2.838 1.00 93.56 90 ARG A C 1
ATOM 682 O O . ARG A 1 90 ? 2.172 -2.808 3.641 1.00 93.56 90 ARG A O 1
ATOM 689 N N . HIS A 1 91 ? 3.592 -1.119 3.203 1.00 89.31 91 HIS A N 1
ATOM 690 C CA . HIS A 1 91 ? 3.658 -0.647 4.583 1.00 89.31 91 HIS A CA 1
ATOM 691 C C . HIS A 1 91 ? 2.289 -0.175 5.058 1.00 89.31 91 HIS A C 1
ATOM 693 O O . HIS A 1 91 ? 1.863 -0.634 6.113 1.00 89.31 91 HIS A O 1
ATOM 699 N N . LEU A 1 92 ? 1.573 0.609 4.247 1.00 88.00 92 LEU A N 1
ATOM 700 C CA . LEU A 1 92 ? 0.206 1.056 4.527 1.00 88.00 92 LEU A CA 1
ATOM 701 C C . LEU A 1 92 ? -0.772 -0.122 4.679 1.00 88.00 92 LEU A C 1
ATOM 703 O O . LEU A 1 92 ? -1.564 -0.149 5.615 1.00 88.00 92 LEU A O 1
ATOM 707 N N . ALA A 1 93 ? -0.685 -1.149 3.827 1.00 90.44 93 ALA A N 1
ATOM 708 C CA . ALA A 1 93 ? -1.537 -2.334 3.954 1.00 90.44 93 ALA A CA 1
ATOM 709 C C . ALA A 1 93 ? -1.278 -3.118 5.256 1.00 90.44 93 ALA A C 1
ATOM 711 O O . ALA A 1 93 ? -2.212 -3.587 5.902 1.00 90.44 93 ALA A O 1
ATOM 712 N N . LEU A 1 94 ? -0.011 -3.282 5.651 1.00 87.31 94 LEU A N 1
ATOM 713 C CA . LEU A 1 94 ? 0.350 -3.966 6.900 1.00 87.31 94 LEU A CA 1
ATOM 714 C C . LEU A 1 94 ? -0.098 -3.157 8.118 1.00 87.31 94 LEU A C 1
ATOM 716 O O . LEU A 1 94 ? -0.722 -3.695 9.028 1.00 87.31 94 LEU A O 1
ATOM 720 N N . ALA A 1 95 ? 0.189 -1.862 8.092 1.00 83.44 95 ALA A N 1
ATOM 721 C CA . ALA A 1 95 ? -0.266 -0.864 9.042 1.00 83.44 95 ALA A CA 1
ATOM 722 C C . ALA A 1 95 ? -1.777 -0.949 9.303 1.00 83.44 95 ALA A C 1
ATOM 724 O O . ALA A 1 95 ? -2.204 -1.142 10.442 1.00 83.44 95 ALA A O 1
ATOM 725 N N . ALA A 1 96 ? -2.569 -0.875 8.235 1.00 84.81 96 ALA A N 1
ATOM 726 C CA . ALA A 1 96 ? -4.021 -0.960 8.271 1.00 84.81 96 ALA A CA 1
ATOM 727 C C . ALA A 1 96 ? -4.528 -2.278 8.876 1.00 84.81 96 ALA A C 1
ATOM 729 O O . ALA A 1 96 ? -5.462 -2.275 9.673 1.00 84.81 96 ALA A O 1
ATOM 730 N N . ARG A 1 97 ? -3.887 -3.412 8.564 1.00 84.25 97 ARG A N 1
ATOM 731 C CA . ARG A 1 97 ? -4.247 -4.711 9.160 1.00 84.25 97 ARG A CA 1
ATOM 732 C C . ARG A 1 97 ? -3.969 -4.768 10.659 1.00 84.25 97 ARG A C 1
ATOM 734 O O . ARG A 1 97 ? -4.747 -5.356 11.400 1.00 84.25 97 ARG A O 1
ATOM 741 N N . HIS A 1 98 ? -2.862 -4.176 11.103 1.00 77.94 98 HIS A N 1
ATOM 742 C CA . HIS A 1 98 ? -2.484 -4.170 12.516 1.00 77.94 98 HIS A CA 1
ATOM 743 C C . HIS A 1 98 ? -3.266 -3.151 13.355 1.00 77.94 98 HIS A C 1
ATOM 745 O O . HIS A 1 98 ? -3.321 -3.317 14.572 1.00 77.94 98 HIS A O 1
ATOM 751 N N . TRP A 1 99 ? -3.892 -2.141 12.735 1.00 74.00 99 TRP A N 1
ATOM 752 C CA . TRP A 1 99 ? -4.780 -1.192 13.419 1.00 74.00 99 TRP A CA 1
ATOM 753 C C . TRP A 1 99 ? -5.875 -1.916 14.214 1.00 74.00 99 TRP A C 1
ATOM 755 O O . TRP A 1 99 ? -6.090 -1.625 15.390 1.00 74.00 99 TRP A O 1
ATOM 765 N N . GLU A 1 100 ? -6.539 -2.887 13.584 1.00 67.56 100 GLU A N 1
ATOM 766 C CA . GLU A 1 100 ? -7.653 -3.626 14.189 1.00 67.56 100 GLU A CA 1
ATOM 767 C C . GLU A 1 100 ? -7.195 -4.407 15.429 1.00 67.56 100 GLU A C 1
ATOM 769 O O . GLU A 1 100 ? -7.842 -4.390 16.473 1.00 67.56 100 GLU A O 1
ATOM 774 N N . THR A 1 101 ? -6.012 -5.021 15.350 1.00 67.00 101 THR A N 1
ATOM 775 C CA . THR A 1 101 ? -5.419 -5.758 16.472 1.00 67.00 101 THR A CA 1
ATOM 776 C C . THR A 1 101 ? -4.996 -4.833 17.614 1.00 67.00 101 THR A C 1
ATOM 778 O O . THR A 1 101 ? -5.168 -5.185 18.777 1.00 67.00 101 THR A O 1
ATOM 781 N N . ALA A 1 102 ? -4.449 -3.655 17.299 1.00 63.81 102 ALA A N 1
ATOM 782 C CA . ALA A 1 102 ? -3.960 -2.708 18.298 1.00 63.81 102 ALA A CA 1
ATOM 783 C C . ALA A 1 102 ? -5.101 -2.053 19.093 1.00 63.81 102 ALA A C 1
ATOM 785 O O . ALA A 1 102 ? -4.983 -1.890 20.304 1.00 63.81 102 ALA A O 1
ATOM 786 N N . ARG A 1 103 ? -6.228 -1.722 18.446 1.00 61.69 103 ARG A N 1
ATOM 787 C CA . ARG A 1 103 ? -7.369 -1.080 19.124 1.00 61.69 103 ARG A CA 1
ATOM 788 C C . ARG A 1 103 ? -8.101 -2.019 20.088 1.00 61.69 103 ARG A C 1
ATOM 790 O O . ARG A 1 103 ? -8.651 -1.555 21.079 1.00 61.69 103 ARG A O 1
ATOM 797 N N . LEU A 1 104 ? -8.078 -3.324 19.823 1.00 55.75 104 LEU A N 1
ATOM 798 C CA . LEU A 1 104 ? -8.643 -4.346 20.710 1.00 55.75 104 LEU A CA 1
ATOM 799 C C . LEU A 1 104 ? -7.722 -4.701 21.894 1.00 55.75 104 LEU A C 1
ATOM 801 O O . LEU A 1 104 ? -8.128 -5.460 22.768 1.00 55.75 104 LEU A O 1
ATOM 805 N N . GLN A 1 105 ? -6.495 -4.168 21.945 1.00 48.19 105 GLN A N 1
ATOM 806 C CA . GLN A 1 105 ? -5.532 -4.428 23.021 1.00 48.19 105 GLN A CA 1
ATOM 807 C C . GLN A 1 105 ? -4.924 -3.140 23.619 1.00 48.19 105 GLN A C 1
ATOM 809 O O . GLN A 1 105 ? -3.712 -2.932 23.524 1.00 48.19 105 GLN A O 1
ATOM 814 N N . PRO A 1 106 ? -5.715 -2.277 24.280 1.00 50.97 106 PRO A N 1
ATOM 815 C CA . PRO A 1 106 ? -5.159 -1.151 25.033 1.00 50.97 106 PRO A CA 1
ATOM 816 C C . PRO A 1 106 ? -4.329 -1.610 26.255 1.00 50.97 106 PRO A C 1
ATOM 818 O O . PRO A 1 106 ? -3.306 -1.005 26.577 1.00 50.97 106 PRO A O 1
ATOM 821 N N . ASP A 1 107 ? -4.689 -2.734 26.883 1.00 49.72 107 ASP A N 1
ATOM 822 C CA . ASP A 1 107 ? -4.176 -3.098 28.217 1.00 49.72 107 ASP A CA 1
ATOM 823 C C . ASP A 1 107 ? -2.882 -3.934 28.184 1.00 49.72 107 ASP A C 1
ATOM 825 O O . ASP A 1 107 ? -2.146 -4.026 29.172 1.00 49.72 107 ASP A O 1
ATOM 829 N N . SER A 1 108 ? -2.572 -4.562 27.044 1.00 48.25 108 SER A N 1
ATOM 830 C CA . SER A 1 108 ? -1.414 -5.458 26.916 1.00 48.25 108 SER A CA 1
ATOM 831 C C . SER A 1 108 ? -0.100 -4.697 26.700 1.00 48.25 108 SER A C 1
ATOM 833 O O . SER A 1 108 ? 0.955 -5.171 27.131 1.00 48.25 108 SER A O 1
ATOM 835 N N . GLN A 1 109 ? -0.146 -3.497 26.104 1.00 48.19 109 GLN A N 1
ATOM 836 C CA . GLN A 1 109 ? 1.036 -2.648 25.918 1.00 48.19 109 GLN A CA 1
ATOM 837 C C . GLN A 1 109 ? 1.471 -1.942 27.212 1.00 48.19 109 GLN A C 1
ATOM 839 O O . GLN A 1 109 ? 2.673 -1.753 27.409 1.00 48.19 109 GLN A O 1
ATOM 844 N N . ALA A 1 110 ? 0.545 -1.637 28.131 1.00 45.72 110 ALA A N 1
ATOM 845 C CA . ALA A 1 110 ? 0.874 -1.085 29.450 1.00 45.72 110 ALA A CA 1
ATOM 846 C C . ALA A 1 110 ? 1.708 -2.063 30.304 1.00 45.72 110 ALA A C 1
ATOM 848 O O . ALA A 1 110 ? 2.562 -1.646 31.083 1.00 45.72 110 ALA A O 1
ATOM 849 N N . ARG A 1 111 ? 1.535 -3.379 30.107 1.00 46.81 111 ARG A N 1
ATOM 850 C CA . ARG A 1 111 ? 2.298 -4.413 30.831 1.00 46.81 111 ARG A CA 1
ATOM 851 C C . ARG A 1 111 ? 3.699 -4.673 30.276 1.00 46.81 111 ARG A C 1
ATOM 853 O O . ARG A 1 111 ? 4.538 -5.197 30.998 1.00 46.81 111 ARG A O 1
ATOM 860 N N . GLN A 1 112 ? 3.975 -4.325 29.019 1.00 50.72 112 GLN A N 1
ATOM 861 C CA . GLN A 1 112 ? 5.261 -4.632 28.370 1.00 50.72 112 GLN A CA 1
ATOM 862 C C . GLN A 1 112 ? 6.329 -3.541 28.562 1.00 50.72 112 GLN A C 1
ATOM 864 O O . GLN A 1 112 ? 7.475 -3.744 28.168 1.00 50.72 112 GLN A O 1
ATOM 869 N N . GLY A 1 113 ? 5.967 -2.399 29.159 1.00 41.28 113 GLY A N 1
ATOM 870 C CA . GLY A 1 113 ? 6.881 -1.290 29.459 1.00 41.28 113 GLY A CA 1
ATOM 871 C C . GLY A 1 113 ? 7.258 -1.137 30.935 1.00 41.28 113 GLY A C 1
ATOM 872 O O . GLY A 1 113 ? 8.072 -0.273 31.248 1.00 41.28 113 GLY A O 1
ATOM 873 N N . ALA A 1 114 ? 6.694 -1.937 31.845 1.00 40.97 114 ALA A N 1
ATOM 874 C CA . ALA A 1 114 ? 7.100 -1.889 33.245 1.00 40.97 114 ALA A CA 1
ATOM 875 C C . ALA A 1 114 ? 8.481 -2.556 33.385 1.00 40.97 114 ALA A C 1
ATOM 877 O O . ALA A 1 114 ? 8.607 -3.734 33.031 1.00 40.97 114 ALA A O 1
ATOM 878 N N . PRO A 1 115 ? 9.525 -1.855 33.873 1.00 43.44 115 PRO A N 1
ATOM 879 C CA . PRO A 1 115 ? 10.769 -2.524 34.215 1.00 43.44 115 PRO A CA 1
ATOM 880 C C . PRO A 1 115 ? 10.431 -3.588 35.257 1.00 43.44 115 PRO A C 1
ATOM 882 O O . PRO A 1 115 ? 9.841 -3.282 36.293 1.00 43.44 115 PRO A O 1
ATOM 885 N N . ALA A 1 116 ? 10.768 -4.845 34.975 1.00 45.19 116 ALA A N 1
ATOM 886 C CA . ALA A 1 116 ? 10.774 -5.862 36.009 1.00 45.19 116 ALA A CA 1
ATOM 887 C C . ALA A 1 116 ? 11.765 -5.383 37.077 1.00 45.19 116 ALA A C 1
ATOM 889 O O . ALA A 1 116 ? 12.977 -5.457 36.873 1.00 45.19 116 ALA A O 1
ATOM 890 N N . GLN A 1 117 ? 11.263 -4.825 38.181 1.00 47.88 117 GLN A N 1
ATOM 891 C CA . GLN A 1 117 ? 12.076 -4.631 39.368 1.00 47.88 117 GLN A CA 1
ATOM 892 C C . GLN A 1 117 ? 12.492 -6.028 39.809 1.00 47.88 117 GLN A C 1
ATOM 894 O O . GLN A 1 117 ? 11.674 -6.833 40.253 1.00 47.88 117 GLN A O 1
ATOM 899 N N . ILE A 1 118 ? 13.771 -6.328 39.617 1.00 47.50 118 ILE A N 1
ATOM 900 C CA . ILE A 1 118 ? 14.414 -7.470 40.243 1.00 47.50 118 ILE A CA 1
ATOM 901 C C . ILE A 1 118 ? 14.407 -7.143 41.738 1.00 47.50 118 ILE A C 1
ATOM 903 O O . ILE A 1 118 ? 15.257 -6.401 42.224 1.00 47.50 118 ILE A O 1
ATOM 907 N N . CYS A 1 119 ? 13.386 -7.621 42.448 1.00 45.56 119 CYS A N 1
ATOM 908 C CA . CYS A 1 119 ? 13.428 -7.701 43.899 1.00 45.56 119 CYS A CA 1
ATOM 909 C C . CYS A 1 119 ? 14.613 -8.608 44.262 1.00 45.56 119 CYS A C 1
ATOM 911 O O . CYS A 1 119 ? 14.881 -9.586 43.556 1.00 45.56 119 CYS A O 1
ATOM 913 N N . GLY A 1 120 ? 15.371 -8.223 45.288 1.00 47.31 120 GLY A N 1
ATOM 914 C CA . GLY A 1 120 ? 16.597 -8.898 45.705 1.00 47.31 120 GLY A CA 1
ATOM 915 C C . GLY A 1 120 ? 16.436 -10.414 45.853 1.00 47.31 120 GLY A C 1
ATOM 916 O O . GLY A 1 120 ? 15.338 -10.934 46.036 1.00 47.31 120 GLY A O 1
ATOM 917 N N . LYS A 1 121 ? 17.565 -11.119 45.725 1.00 43.78 121 LYS A N 1
ATOM 918 C CA . LYS A 1 121 ? 17.647 -12.584 45.726 1.00 43.78 121 LYS A CA 1
ATOM 919 C C . LYS A 1 121 ? 16.854 -13.194 46.888 1.00 43.78 121 LYS A C 1
ATOM 921 O O . LYS A 1 121 ? 17.142 -12.903 48.043 1.00 43.78 121 LYS A O 1
ATOM 926 N N . VAL A 1 122 ? 15.926 -14.093 46.566 1.00 47.25 122 VAL A N 1
ATOM 927 C CA . VAL A 1 122 ? 15.413 -15.082 47.521 1.00 47.25 122 VAL A CA 1
ATOM 928 C C . VAL A 1 122 ? 16.541 -16.082 47.784 1.00 47.25 122 VAL A C 1
ATOM 930 O O . VAL A 1 122 ? 17.259 -16.459 46.852 1.00 47.25 122 VAL A O 1
ATOM 933 N N . SER A 1 123 ? 16.706 -16.491 49.038 1.00 50.97 123 SER A N 1
ATOM 934 C CA . SER A 1 123 ? 17.799 -17.336 49.539 1.00 50.97 123 SER A CA 1
ATOM 935 C C . SER A 1 123 ? 17.963 -18.688 48.823 1.00 50.97 123 SER A C 1
ATOM 937 O O . SER A 1 123 ? 19.018 -19.300 48.942 1.00 50.97 123 SER A O 1
ATOM 939 N N . ASP A 1 124 ? 16.992 -19.103 48.001 1.00 55.06 124 ASP A N 1
ATOM 940 C CA . ASP A 1 124 ? 16.956 -20.418 47.343 1.00 55.06 124 ASP A CA 1
ATOM 941 C C . ASP A 1 124 ? 17.135 -20.380 45.809 1.00 55.06 124 ASP A C 1
ATOM 943 O O . ASP A 1 124 ? 16.797 -21.322 45.089 1.00 55.06 124 ASP A O 1
ATOM 947 N N . GLY A 1 125 ? 17.682 -19.288 45.264 1.00 52.50 125 GLY A N 1
ATOM 948 C CA . GLY A 1 125 ? 18.214 -19.272 43.892 1.00 52.50 125 GLY A CA 1
ATOM 949 C C . GLY A 1 125 ? 17.185 -19.329 42.752 1.00 52.50 125 GLY A C 1
ATOM 950 O O . GLY A 1 125 ? 17.584 -19.380 41.589 1.00 52.50 125 GLY A O 1
ATOM 951 N N . HIS A 1 126 ? 15.883 -19.263 43.041 1.00 46.41 126 HIS A N 1
ATOM 952 C CA . HIS A 1 126 ? 14.837 -19.129 42.024 1.00 46.41 126 HIS A CA 1
ATOM 953 C C . HIS A 1 126 ? 14.373 -17.669 41.888 1.00 46.41 126 HIS A C 1
ATOM 955 O O . HIS A 1 126 ? 14.015 -17.043 42.888 1.00 46.41 126 HIS A O 1
ATOM 961 N N . PRO A 1 127 ? 14.353 -17.093 40.669 1.00 48.56 127 PRO A N 1
ATOM 962 C CA . PRO A 1 127 ? 13.869 -15.733 40.473 1.00 48.56 127 PRO A CA 1
ATOM 963 C C . PRO A 1 127 ? 12.337 -15.686 40.568 1.00 48.56 127 PRO A C 1
ATOM 965 O O . PRO A 1 127 ? 11.630 -16.143 39.668 1.00 48.56 127 PRO A O 1
ATOM 968 N N . CYS A 1 128 ? 11.818 -15.081 41.639 1.00 43.19 128 CYS A N 1
ATOM 969 C CA . CYS A 1 128 ? 10.405 -14.723 41.743 1.00 43.19 128 CYS A CA 1
ATOM 970 C C . CYS A 1 128 ? 10.061 -13.631 40.720 1.00 43.19 128 CYS A C 1
ATOM 972 O O . CYS A 1 128 ? 10.621 -12.535 40.742 1.00 43.19 128 CYS A O 1
ATOM 974 N N . ARG A 1 129 ? 9.119 -13.922 39.817 1.00 49.69 129 ARG A N 1
ATOM 975 C CA . ARG A 1 129 ? 8.606 -12.970 38.824 1.00 49.69 129 ARG A CA 1
ATOM 976 C C . ARG A 1 129 ? 7.199 -12.539 39.237 1.00 49.69 129 ARG A C 1
ATOM 978 O O . ARG A 1 129 ? 6.250 -13.282 39.016 1.00 49.69 129 ARG A O 1
ATOM 985 N N . MET A 1 130 ? 7.070 -11.356 39.835 1.00 47.66 130 MET A N 1
ATOM 986 C CA . MET A 1 130 ? 5.790 -10.837 40.340 1.00 47.66 130 MET A CA 1
ATOM 987 C C . MET A 1 130 ? 5.197 -9.761 39.413 1.00 47.66 130 MET A C 1
ATOM 989 O O . MET A 1 130 ? 5.948 -8.948 38.867 1.00 47.66 130 MET A O 1
ATOM 993 N N . PRO A 1 131 ? 3.864 -9.704 39.239 1.00 46.97 131 PRO A N 1
ATOM 994 C CA . PRO A 1 131 ? 3.184 -8.516 38.734 1.00 46.97 131 PRO A CA 1
ATOM 995 C C . PRO A 1 131 ? 3.135 -7.420 39.817 1.00 46.97 131 PRO A C 1
ATOM 997 O O . PRO A 1 131 ? 2.898 -7.694 40.991 1.00 46.97 131 PRO A O 1
ATOM 1000 N N . VAL A 1 132 ? 3.353 -6.162 39.423 1.00 46.97 132 VAL A N 1
ATOM 1001 C CA . VAL A 1 132 ? 3.285 -5.000 40.328 1.00 46.97 132 VAL A CA 1
ATOM 1002 C C . VAL A 1 132 ? 1.857 -4.862 40.874 1.00 46.97 132 VAL A C 1
ATOM 1004 O O . VAL A 1 132 ? 0.918 -4.731 40.092 1.00 46.97 132 VAL A O 1
ATOM 1007 N N . GLY A 1 133 ? 1.699 -4.891 42.202 1.00 50.88 133 GLY A N 1
ATOM 1008 C CA . GLY A 1 133 ? 0.425 -4.641 42.895 1.00 50.88 133 GLY A CA 1
ATOM 1009 C C . GLY A 1 133 ? -0.102 -5.787 43.765 1.00 50.88 133 GLY A C 1
ATOM 1010 O O . GLY A 1 133 ? -1.016 -5.567 44.553 1.00 50.88 133 GLY A O 1
ATOM 1011 N N . SER A 1 134 ? 0.473 -6.989 43.688 1.00 53.75 134 SER A N 1
ATOM 1012 C CA . SER A 1 134 ? 0.200 -8.053 44.662 1.00 53.75 134 SER A CA 1
ATOM 1013 C C . SER A 1 134 ? 1.187 -7.942 45.824 1.00 53.75 134 SER A C 1
ATOM 1015 O O . SER A 1 134 ? 2.376 -8.209 45.642 1.00 53.75 134 SER A O 1
ATOM 1017 N N . GLY A 1 135 ? 0.713 -7.530 47.003 1.00 46.75 135 GLY A N 1
ATOM 1018 C CA . GLY A 1 135 ? 1.498 -7.619 48.234 1.00 46.75 135 GLY A CA 1
ATOM 1019 C C . GLY A 1 135 ? 1.933 -9.067 48.462 1.00 46.75 135 GLY A C 1
ATOM 1020 O O . GLY A 1 135 ? 1.112 -9.978 48.386 1.00 46.75 135 GLY A O 1
ATOM 1021 N N . CYS A 1 136 ? 3.230 -9.281 48.670 1.00 49.19 136 CYS A N 1
ATOM 1022 C CA . CYS A 1 136 ? 3.790 -10.598 48.941 1.00 49.19 136 CYS A CA 1
ATOM 1023 C C . CYS A 1 136 ? 3.583 -10.901 50.435 1.00 49.19 136 CYS A C 1
ATOM 1025 O O . CYS A 1 136 ? 4.140 -10.164 51.250 1.00 49.19 136 CYS A O 1
ATOM 1027 N N . PRO A 1 137 ? 2.799 -11.922 50.825 1.00 53.81 137 PRO A N 1
ATOM 1028 C CA . PRO A 1 137 ? 2.572 -12.213 52.241 1.00 53.81 137 PRO A CA 1
ATOM 1029 C C . PRO A 1 137 ? 3.827 -12.741 52.963 1.00 53.81 137 PRO A C 1
ATOM 1031 O O . PRO A 1 137 ? 3.885 -12.643 54.182 1.00 53.81 137 PRO A O 1
ATOM 1034 N N . ASP A 1 138 ? 4.846 -13.210 52.226 1.00 52.94 138 ASP A N 1
ATOM 1035 C CA . ASP A 1 138 ? 6.051 -13.849 52.788 1.00 52.94 138 ASP A CA 1
ATOM 1036 C C . ASP A 1 138 ? 7.337 -13.005 52.697 1.00 52.94 138 ASP A C 1
ATOM 1038 O O . ASP A 1 138 ? 8.423 -13.471 53.041 1.00 52.94 138 ASP A O 1
ATOM 1042 N N . CYS A 1 139 ? 7.262 -11.745 52.257 1.00 46.94 139 CYS A N 1
ATOM 1043 C CA . CYS A 1 139 ? 8.420 -10.851 52.305 1.00 46.94 139 CYS A CA 1
ATOM 1044 C C . CYS A 1 139 ? 8.452 -10.114 53.649 1.00 46.94 139 CYS A C 1
ATOM 1046 O O . CYS A 1 139 ? 8.016 -8.968 53.750 1.00 46.94 139 CYS A O 1
ATOM 1048 N N . THR A 1 140 ? 8.990 -10.751 54.689 1.00 45.25 140 THR A N 1
ATOM 1049 C CA . THR A 1 140 ? 9.403 -10.038 55.903 1.00 45.25 140 THR A CA 1
ATOM 1050 C C . THR A 1 140 ? 10.503 -9.044 55.541 1.00 45.25 140 THR A C 1
ATOM 1052 O O . THR A 1 140 ? 11.651 -9.421 55.313 1.00 45.25 140 THR A O 1
ATOM 1055 N N . VAL A 1 141 ? 10.150 -7.761 55.463 1.00 42.75 141 VAL A N 1
ATOM 1056 C CA . VAL A 1 141 ? 11.123 -6.669 55.432 1.00 42.75 141 VAL A CA 1
ATOM 1057 C C . VAL A 1 141 ? 11.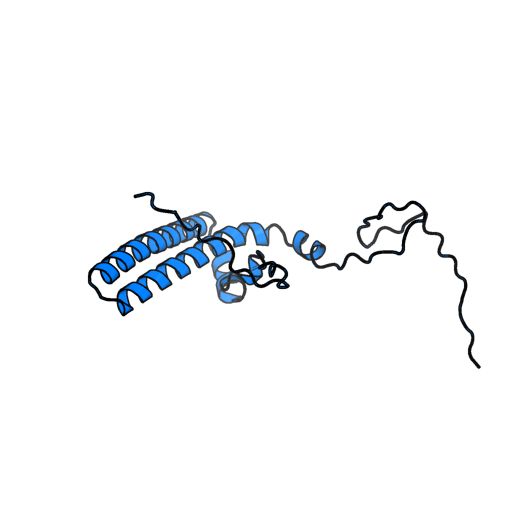826 -6.666 56.788 1.00 42.75 141 VAL A C 1
ATOM 1059 O O . VAL A 1 141 ? 11.248 -6.240 57.786 1.00 42.75 141 VAL A O 1
ATOM 1062 N N . SER A 1 142 ? 13.064 -7.156 56.848 1.00 42.03 142 SER A N 1
ATOM 1063 C CA . SER A 1 142 ? 13.950 -6.862 57.973 1.00 42.03 142 SER A CA 1
ATOM 1064 C C . SER A 1 142 ? 14.274 -5.371 57.931 1.00 42.03 142 SER A C 1
ATOM 1066 O O . SER A 1 142 ? 15.129 -4.919 57.175 1.00 42.03 142 SER A O 1
ATOM 1068 N N . LEU A 1 143 ? 13.523 -4.603 58.715 1.00 43.66 143 LEU A N 1
ATOM 1069 C CA . LEU A 1 143 ? 13.754 -3.192 58.981 1.00 43.66 143 LEU A CA 1
ATOM 1070 C C . LEU A 1 143 ? 14.931 -3.087 59.966 1.00 43.66 143 LEU A C 1
ATOM 1072 O O . LEU A 1 143 ? 14.735 -3.011 61.171 1.00 43.66 143 LEU A O 1
ATOM 1076 N N . HIS A 1 144 ? 16.160 -3.141 59.463 1.00 42.84 144 HIS A N 1
ATOM 1077 C CA . HIS A 1 144 ? 17.345 -2.713 60.205 1.00 42.84 144 HIS A CA 1
ATOM 1078 C C . HIS A 1 144 ? 18.297 -2.024 59.234 1.00 42.84 144 HIS A C 1
ATOM 1080 O O . HIS A 1 144 ? 18.982 -2.679 58.459 1.00 42.84 144 HIS A O 1
ATOM 1086 N N . ASP A 1 145 ? 18.194 -0.697 59.189 1.00 41.19 145 ASP A N 1
ATOM 1087 C CA . ASP A 1 145 ? 19.289 0.258 59.401 1.00 41.19 145 ASP A CA 1
ATOM 1088 C C . ASP A 1 145 ? 18.833 1.632 58.895 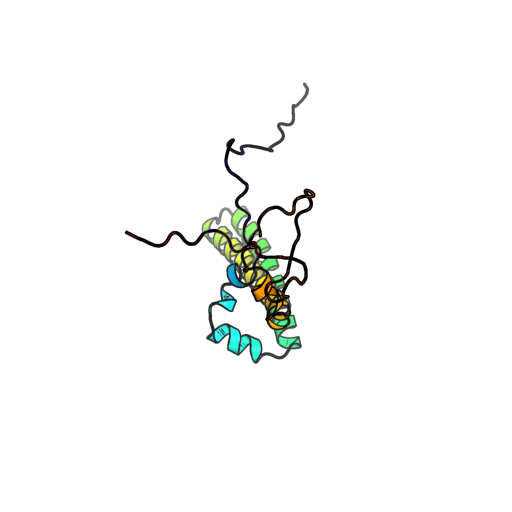1.00 41.19 145 ASP A C 1
ATOM 1090 O O . ASP A 1 145 ? 18.898 1.952 57.708 1.00 41.19 145 ASP A O 1
ATOM 1094 N N . VAL A 1 146 ? 18.325 2.444 59.823 1.00 47.38 146 VAL A N 1
ATOM 1095 C CA . VAL A 1 146 ? 18.241 3.896 59.654 1.00 47.38 146 VAL A CA 1
ATOM 1096 C C . VAL A 1 146 ? 19.474 4.467 60.353 1.00 47.38 146 VAL A C 1
ATOM 1098 O O . VAL A 1 146 ? 19.526 4.398 61.580 1.00 47.38 146 VAL A O 1
ATOM 1101 N N . PRO A 1 147 ? 20.473 5.015 59.642 1.00 46.97 147 PRO A N 1
ATOM 1102 C CA . PRO A 1 147 ? 21.487 5.820 60.301 1.00 46.97 147 PRO A CA 1
ATOM 1103 C C . PRO A 1 147 ? 20.876 7.182 60.660 1.00 46.97 147 PRO A C 1
ATOM 1105 O O . PRO A 1 147 ? 20.615 8.013 59.788 1.00 46.97 147 PRO A O 1
ATOM 1108 N N . GLU A 1 148 ? 20.617 7.388 61.953 1.00 44.00 148 GLU A N 1
ATOM 1109 C CA . GLU A 1 148 ? 20.395 8.715 62.531 1.00 44.00 148 GLU A CA 1
ATOM 1110 C C . GLU A 1 148 ? 21.666 9.559 62.380 1.00 44.00 148 GLU A C 1
ATOM 1112 O O . GLU A 1 148 ? 22.783 9.095 62.614 1.00 44.00 148 GLU A O 1
ATOM 1117 N N . GLY A 1 149 ? 21.485 10.799 61.935 1.00 57.19 149 GLY A N 1
ATOM 1118 C CA . GLY A 1 149 ? 22.573 11.733 61.696 1.00 57.19 149 GLY A CA 1
ATOM 1119 C C . GLY A 1 149 ? 23.236 12.256 62.970 1.00 57.19 149 GLY A C 1
ATOM 1120 O O . GLY A 1 149 ? 22.611 12.404 64.020 1.00 57.19 149 GLY A O 1
ATOM 1121 N N . SER A 1 150 ? 24.504 12.628 62.816 1.00 45.81 150 SER A N 1
ATOM 1122 C CA . SER A 1 150 ? 25.159 13.776 63.453 1.00 45.81 150 SER A CA 1
ATOM 1123 C C . SER A 1 150 ? 26.276 14.255 62.534 1.00 45.81 150 SER A C 1
ATOM 1125 O O . SER A 1 150 ? 27.004 13.382 62.009 1.00 45.81 150 SER A O 1
#

Secondary structure (DSSP, 8-state):
-------------TT---------HHHH-GGGG-HHHHHHHHHS-HHHHHHHHHHHHHHHHHHHHHHHHHHHTT-HHHHHHHHHHHHHHHHHHHHHHHHHHHHT-HHHHHHSSS----PPPPTTS----PPTT---TT------------

Foldseek 3Di:
DDDDDDDPDDPDPPPDDPPPPDPDLCVLQVLNVDVVSVVVLVPDDPVVLVVLLVVLQVLLVVLQVQLVVCVVVVVNVSSVVSNVSSVVSNSNSVSSVCSVVVVVDPPPVVQVPDPQPQDDDDPPPDGDRDDPPDDDPPPDPPPDDDDDDD